Protein AF-A0AA42B1B3-F1 (afdb_monomer_lite)

Sequence (142 aa):
MQVSLTALVPRVVDAVGDRGIPVVAAGSMVDARGYVAALALGAQGINVGTRFVATHEAYANDYYKQQLLHYTEEQTDRTDLYGRYIWRGDVRCLNTPFHQQWKNAPDWVQNDDYQPIIGKSTFYTHVSCFYYCKNFNSLHRS

Organism: Papaver nudicaule (NCBI:txid74823)

Radius of gyration: 18.42 Å; chains: 1; bounding box: 38×34×57 Å

Structure (mmCIF, N/CA/C/O backbone):
data_AF-A0AA42B1B3-F1
#
_entry.id   AF-A0AA42B1B3-F1
#
loop_
_atom_site.group_PDB
_atom_site.id
_atom_site.type_symbol
_atom_site.label_atom_id
_atom_site.label_alt_id
_atom_site.label_comp_id
_atom_site.label_asym_id
_atom_site.label_entity_id
_atom_site.label_seq_id
_atom_site.pdbx_PDB_ins_code
_atom_site.Cartn_x
_atom_site.Cartn_y
_atom_site.Cartn_z
_atom_site.occupancy
_atom_site.B_iso_or_equiv
_atom_site.auth_seq_id
_atom_site.auth_comp_id
_atom_site.auth_asym_id
_atom_site.auth_atom_id
_atom_site.pdbx_PDB_model_num
ATOM 1 N N . MET A 1 1 ? -14.299 2.155 -9.306 1.00 42.62 1 MET A N 1
ATOM 2 C CA . MET A 1 1 ? -14.486 3.217 -8.291 1.00 42.62 1 MET A CA 1
ATOM 3 C C . MET A 1 1 ? -13.447 2.996 -7.203 1.00 42.62 1 MET A C 1
ATOM 5 O O . MET A 1 1 ? -13.470 1.941 -6.587 1.00 42.62 1 MET A O 1
ATOM 9 N N . GLN A 1 2 ? -12.490 3.909 -7.034 1.00 67.00 2 GLN A N 1
ATOM 10 C CA . GLN A 1 2 ? -11.449 3.792 -6.008 1.00 67.00 2 GLN A CA 1
ATOM 11 C C . GLN A 1 2 ? -11.862 4.630 -4.793 1.00 67.00 2 GLN A C 1
ATOM 13 O O . GLN A 1 2 ? -12.115 5.822 -4.932 1.00 67.00 2 GLN A O 1
ATOM 18 N N . VAL A 1 3 ? -11.961 4.004 -3.618 1.00 84.50 3 VAL A N 1
ATOM 19 C CA . VAL A 1 3 ? -12.252 4.695 -2.351 1.00 84.50 3 VAL A CA 1
ATOM 20 C C . VAL A 1 3 ? -10.924 5.064 -1.690 1.00 84.50 3 VAL A C 1
ATOM 22 O O . VAL A 1 3 ? -9.999 4.250 -1.669 1.00 84.50 3 VAL A O 1
ATOM 25 N N . SER A 1 4 ? -10.803 6.290 -1.181 1.00 88.69 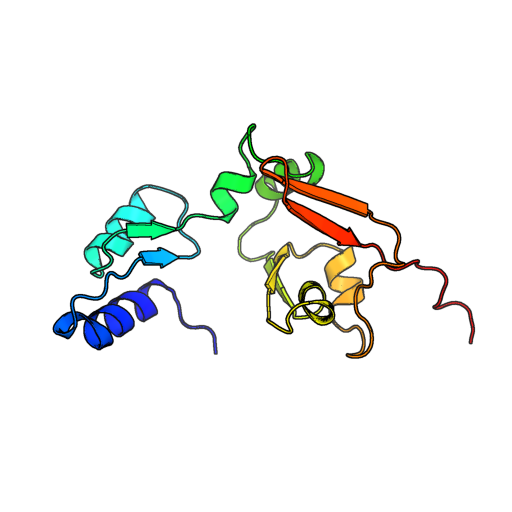4 SER A N 1
ATOM 26 C CA . SER A 1 4 ? -9.611 6.709 -0.439 1.00 88.69 4 SER A CA 1
ATOM 27 C C . SER A 1 4 ? -9.535 6.002 0.915 1.00 88.69 4 SER A C 1
ATOM 29 O O . SER A 1 4 ? -10.558 5.722 1.543 1.00 88.69 4 SER A O 1
ATOM 31 N N . LEU A 1 5 ? -8.317 5.761 1.411 1.00 89.50 5 LEU A N 1
ATOM 32 C CA . LEU A 1 5 ? -8.128 5.154 2.731 1.00 89.50 5 LEU A CA 1
ATOM 33 C C . LEU A 1 5 ? -8.772 6.001 3.838 1.00 89.50 5 LEU A C 1
ATOM 35 O O . LEU A 1 5 ? -9.422 5.459 4.724 1.00 89.50 5 LEU A O 1
ATOM 39 N N . THR A 1 6 ? -8.662 7.327 3.748 1.00 91.50 6 THR A N 1
ATOM 40 C CA . THR A 1 6 ? -9.237 8.259 4.730 1.00 91.50 6 THR A CA 1
ATOM 41 C C . THR A 1 6 ? -10.758 8.167 4.834 1.00 91.50 6 THR A C 1
ATOM 43 O O . THR A 1 6 ? -11.300 8.353 5.916 1.00 91.50 6 THR A O 1
ATOM 46 N N . ALA A 1 7 ? -11.451 7.841 3.738 1.00 93.38 7 ALA A N 1
ATOM 47 C CA . ALA A 1 7 ? -12.894 7.605 3.747 1.00 93.38 7 ALA A CA 1
ATOM 48 C C . ALA A 1 7 ? -13.256 6.160 4.132 1.00 93.38 7 ALA A C 1
ATOM 50 O O . ALA A 1 7 ? -14.344 5.912 4.649 1.00 93.38 7 ALA A O 1
ATOM 51 N N . LEU A 1 8 ? -12.367 5.203 3.853 1.00 94.38 8 LEU A N 1
ATOM 52 C CA . LEU A 1 8 ? -12.598 3.784 4.107 1.00 94.38 8 LEU A CA 1
ATOM 53 C C . LEU A 1 8 ? -12.435 3.420 5.586 1.00 94.38 8 LEU A C 1
ATOM 55 O O . LEU A 1 8 ? -13.275 2.701 6.117 1.00 94.38 8 LEU A O 1
ATOM 59 N N . VAL A 1 9 ? -11.381 3.913 6.241 1.00 95.38 9 VAL A N 1
ATOM 60 C CA . VAL A 1 9 ? -11.049 3.567 7.634 1.00 95.38 9 VAL A CA 1
ATOM 61 C C . VAL A 1 9 ? -12.227 3.768 8.594 1.00 95.38 9 VAL A C 1
ATOM 63 O O . VAL A 1 9 ? -12.616 2.774 9.205 1.00 95.38 9 VAL A O 1
ATOM 66 N N . PRO A 1 10 ? -12.856 4.957 8.702 1.00 95.56 10 PRO A N 1
ATOM 67 C CA . PRO A 1 10 ? -13.938 5.152 9.668 1.00 95.56 10 PRO A CA 1
ATOM 68 C C . PRO A 1 10 ? -15.135 4.236 9.383 1.00 95.56 10 PRO A C 1
ATOM 70 O O . PRO A 1 10 ? -15.694 3.656 10.301 1.00 95.56 10 PRO A O 1
ATOM 73 N N . ARG A 1 11 ? -15.462 3.987 8.106 1.00 95.81 11 ARG A N 1
ATOM 74 C CA . ARG A 1 11 ? -16.556 3.071 7.733 1.00 95.81 11 ARG A CA 1
ATOM 75 C C . ARG A 1 11 ? -16.300 1.634 8.170 1.00 95.81 11 ARG A C 1
ATOM 77 O O . ARG A 1 11 ? -17.235 0.933 8.539 1.00 95.81 11 ARG A O 1
ATOM 84 N N . VAL A 1 12 ? -15.051 1.181 8.074 1.00 95.62 12 VAL A N 1
ATOM 85 C CA . VAL A 1 12 ? -14.670 -0.161 8.526 1.00 95.62 12 VAL A CA 1
ATOM 86 C C . VAL A 1 12 ? -14.708 -0.226 10.047 1.00 95.62 12 VAL A C 1
ATOM 88 O O . VAL A 1 12 ? -15.254 -1.186 10.577 1.00 95.62 12 VAL A O 1
ATOM 91 N N . VAL A 1 13 ? -14.185 0.794 10.734 1.00 96.50 13 VAL A N 1
ATOM 92 C CA . VAL A 1 13 ? -14.219 0.897 12.201 1.00 96.50 13 VAL A CA 1
ATOM 93 C C . VAL A 1 13 ? -15.659 0.858 12.713 1.00 96.50 13 VAL A C 1
ATOM 95 O O . VAL A 1 13 ? -15.969 0.028 13.562 1.00 96.50 13 VAL A O 1
ATOM 98 N N . ASP A 1 14 ? -16.557 1.662 12.143 1.00 95.62 14 ASP A N 1
ATOM 99 C CA . ASP A 1 14 ? -17.974 1.694 12.527 1.00 95.62 14 ASP A CA 1
ATOM 100 C C . ASP A 1 14 ? -18.663 0.336 12.315 1.00 95.62 14 ASP A C 1
ATOM 102 O O . ASP A 1 14 ? -19.501 -0.075 13.113 1.00 95.62 14 ASP A O 1
ATOM 106 N N . ALA A 1 15 ? -18.294 -0.389 11.254 1.00 95.62 15 ALA A N 1
ATOM 107 C CA . ALA A 1 15 ? -18.893 -1.678 10.915 1.00 95.62 15 ALA A CA 1
ATOM 108 C C . ALA A 1 15 ? -18.449 -2.843 11.818 1.00 95.62 15 ALA A C 1
ATOM 110 O O . ALA A 1 15 ? -19.110 -3.883 11.823 1.00 95.62 15 ALA A O 1
ATOM 111 N N . VAL A 1 16 ? -17.318 -2.714 12.521 1.00 95.88 16 VAL A N 1
ATOM 112 C CA . VAL A 1 16 ? -16.731 -3.805 13.327 1.00 95.88 16 VAL A CA 1
ATOM 113 C C . VAL A 1 16 ? -16.481 -3.431 14.789 1.00 95.88 16 VAL A C 1
ATOM 115 O O . VAL A 1 16 ? -16.062 -4.286 15.574 1.00 95.88 16 VAL A O 1
ATOM 118 N N . GLY A 1 17 ? -16.712 -2.170 15.160 1.00 87.75 17 GLY A N 1
ATOM 119 C CA . GLY A 1 17 ? -16.377 -1.620 16.473 1.00 87.75 17 GLY A CA 1
ATOM 120 C C . GLY A 1 17 ? -17.137 -2.277 17.626 1.00 87.75 17 GLY A C 1
ATOM 121 O O . GLY A 1 17 ? -16.575 -2.463 18.703 1.00 87.75 17 GLY A O 1
ATOM 122 N N . ASP A 1 18 ? -18.370 -2.725 17.386 1.00 91.25 18 ASP A N 1
ATOM 123 C CA . ASP A 1 18 ? -19.192 -3.477 18.343 1.00 91.25 18 ASP A CA 1
ATOM 124 C C . ASP A 1 18 ? -18.638 -4.880 18.653 1.00 91.25 18 ASP A C 1
ATOM 126 O O . ASP A 1 18 ? -18.982 -5.481 19.670 1.00 91.25 18 ASP A O 1
ATOM 130 N N . ARG A 1 19 ? -17.751 -5.401 17.798 1.00 93.19 19 ARG A N 1
ATOM 131 C CA . ARG A 1 19 ? -17.172 -6.751 17.902 1.00 93.19 19 ARG A CA 1
ATOM 132 C C . ARG A 1 19 ? -15.768 -6.769 18.497 1.00 93.19 19 ARG A C 1
ATOM 134 O O . ARG A 1 19 ? -15.186 -7.843 18.622 1.00 93.19 19 ARG A O 1
ATOM 141 N N . GLY A 1 20 ? -15.197 -5.606 18.819 1.00 89.19 20 GLY A N 1
ATOM 142 C CA . GLY A 1 20 ? -13.832 -5.500 19.346 1.00 89.19 20 GLY A CA 1
ATOM 143 C C . GLY A 1 20 ? -12.745 -5.984 18.376 1.00 89.19 20 GLY A C 1
ATOM 144 O O . GLY A 1 20 ? -11.645 -6.325 18.811 1.00 89.19 20 GLY A O 1
ATOM 145 N N . ILE A 1 21 ? -13.037 -6.046 17.071 1.00 95.62 21 ILE A N 1
ATOM 146 C CA . ILE A 1 21 ? -12.075 -6.482 16.052 1.00 95.62 21 ILE A CA 1
ATOM 147 C C . ILE A 1 21 ? -11.089 -5.342 15.790 1.00 95.62 21 ILE A C 1
ATOM 149 O O . ILE A 1 21 ? -11.529 -4.244 15.440 1.00 95.62 21 ILE A O 1
ATOM 153 N N . PRO A 1 22 ? -9.768 -5.570 15.914 1.00 94.19 22 PRO A N 1
ATOM 154 C CA . PRO A 1 22 ? -8.816 -4.504 15.704 1.00 94.19 22 PRO A CA 1
ATOM 155 C C . PRO A 1 22 ? -8.681 -4.125 14.225 1.00 94.19 22 PRO A C 1
ATOM 157 O O . PRO A 1 22 ? -8.517 -4.993 13.365 1.00 94.19 22 PRO A O 1
ATOM 160 N N . VAL A 1 23 ? -8.692 -2.825 13.927 1.00 95.81 23 VAL A N 1
ATOM 161 C CA . VAL A 1 23 ? -8.532 -2.289 12.569 1.00 95.81 23 VAL A CA 1
ATOM 162 C C . VAL A 1 23 ? -7.131 -1.714 12.394 1.00 95.81 23 VAL A C 1
ATOM 164 O O . VAL A 1 23 ? -6.724 -0.787 13.094 1.00 95.81 23 VAL A O 1
ATOM 167 N N . VAL A 1 24 ? -6.400 -2.242 11.411 1.00 95.06 24 VAL A N 1
ATOM 168 C CA . VAL A 1 24 ? -5.088 -1.736 10.991 1.00 95.06 24 VAL A CA 1
ATOM 169 C C . VAL A 1 24 ? -5.233 -1.087 9.620 1.00 95.06 24 VAL A C 1
ATOM 171 O O . VAL A 1 24 ? -5.578 -1.752 8.644 1.00 95.06 24 VAL A O 1
ATOM 174 N N . ALA A 1 25 ? -4.971 0.216 9.532 1.00 94.81 25 ALA A N 1
ATOM 175 C CA . ALA A 1 25 ? -5.037 0.938 8.266 1.00 94.81 25 ALA A CA 1
ATOM 176 C C . ALA A 1 25 ? -3.830 0.581 7.384 1.00 94.81 25 ALA A C 1
ATOM 178 O O . ALA A 1 25 ? -2.706 0.490 7.870 1.00 94.81 25 ALA A O 1
ATOM 179 N N . ALA A 1 26 ? -4.029 0.408 6.078 1.00 92.56 26 ALA A N 1
ATOM 180 C CA . ALA A 1 26 ? -2.952 0.071 5.150 1.00 92.56 26 ALA A CA 1
ATOM 181 C C . ALA A 1 26 ? -3.086 0.853 3.841 1.00 92.56 26 ALA A C 1
ATOM 183 O O . ALA A 1 26 ? -4.170 0.934 3.264 1.00 92.56 26 ALA A O 1
ATOM 184 N N . GLY A 1 27 ? -1.965 1.387 3.355 1.00 86.75 27 GLY A N 1
ATOM 185 C CA . GLY A 1 27 ? -1.886 2.091 2.072 1.00 86.75 27 GLY A CA 1
ATOM 186 C C . GLY A 1 27 ? -1.559 3.579 2.200 1.00 86.75 27 GLY A C 1
ATOM 187 O O . GLY A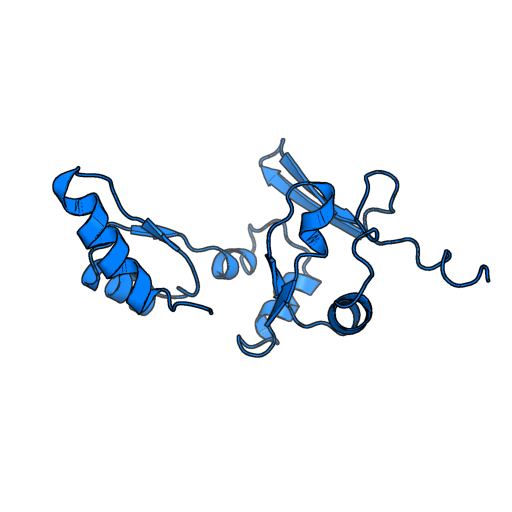 1 27 ? -2.052 4.272 3.082 1.00 86.75 27 GLY A O 1
ATOM 188 N N . SER A 1 28 ? -0.694 4.064 1.306 1.00 81.69 28 SER A N 1
ATOM 189 C CA . SER A 1 28 ? -0.321 5.482 1.128 1.00 81.69 28 SER A CA 1
ATOM 190 C C . SER A 1 28 ? 0.184 6.249 2.364 1.00 81.69 28 SER A C 1
ATOM 192 O O . SER A 1 28 ? 0.376 7.459 2.289 1.00 81.69 28 SER A O 1
ATOM 194 N N . MET A 1 29 ? 0.451 5.582 3.489 1.00 89.56 29 MET A N 1
ATOM 195 C CA . MET A 1 29 ? 1.063 6.199 4.665 1.00 89.56 29 MET A CA 1
ATOM 196 C C . MET A 1 29 ? 2.581 6.119 4.571 1.00 89.56 29 MET A C 1
ATOM 198 O O . MET A 1 29 ? 3.150 5.042 4.398 1.00 89.56 29 MET A O 1
ATOM 202 N N . VAL A 1 30 ? 3.225 7.278 4.677 1.00 87.38 30 VAL A N 1
ATOM 203 C CA . VAL A 1 30 ? 4.669 7.423 4.458 1.00 87.38 30 VAL A CA 1
ATOM 204 C C . VAL A 1 30 ? 5.381 7.931 5.709 1.00 87.38 30 VAL A C 1
ATOM 206 O O . VAL A 1 30 ? 6.547 7.600 5.908 1.00 87.38 30 VAL A O 1
ATOM 209 N N . ASP A 1 31 ? 4.707 8.709 6.555 1.00 90.06 31 ASP A N 1
ATOM 210 C CA . ASP A 1 31 ? 5.289 9.365 7.726 1.00 90.06 31 ASP A CA 1
ATOM 211 C C . ASP A 1 31 ? 4.312 9.433 8.918 1.00 90.06 31 ASP A C 1
ATOM 213 O O . ASP A 1 31 ? 3.199 8.896 8.883 1.00 90.06 31 ASP A O 1
ATOM 217 N N . ALA A 1 32 ? 4.737 10.121 9.982 1.00 93.38 32 ALA A N 1
ATOM 218 C CA . ALA A 1 32 ? 3.973 10.277 11.215 1.00 93.38 32 ALA A CA 1
ATOM 219 C C . ALA A 1 32 ? 2.615 10.977 11.025 1.00 93.38 32 ALA A C 1
ATOM 221 O O . ALA A 1 32 ? 1.699 10.726 11.802 1.00 93.38 32 ALA A O 1
ATOM 222 N N . ARG A 1 33 ? 2.441 11.819 9.996 1.00 94.50 33 ARG A N 1
ATOM 223 C CA . ARG A 1 33 ? 1.155 12.489 9.738 1.00 94.50 33 ARG A CA 1
ATOM 224 C C . ARG A 1 33 ? 0.109 11.474 9.302 1.00 94.50 33 ARG A C 1
ATOM 226 O O . ARG A 1 33 ? -1.007 11.495 9.809 1.00 94.50 33 ARG A O 1
ATOM 233 N N . GLY A 1 34 ? 0.495 10.552 8.417 1.00 92.31 34 GLY A N 1
ATOM 234 C CA . GLY A 1 34 ? -0.359 9.436 8.007 1.00 92.31 34 GLY A CA 1
ATOM 235 C C . GLY A 1 34 ? -0.720 8.524 9.181 1.00 92.31 34 GLY A C 1
ATOM 236 O O . GLY A 1 34 ? -1.880 8.153 9.332 1.00 92.31 34 GLY A O 1
ATOM 237 N N . TYR A 1 35 ? 0.252 8.238 10.052 1.00 93.75 35 TYR A N 1
ATOM 238 C CA . TYR A 1 35 ? 0.024 7.477 11.282 1.00 93.75 35 TYR A CA 1
ATOM 239 C C . TYR A 1 35 ? -1.004 8.144 12.203 1.00 93.75 35 TYR A C 1
ATOM 241 O O . TYR A 1 35 ? -2.004 7.526 12.561 1.00 93.75 35 TYR A O 1
ATOM 249 N N . VAL A 1 36 ? -0.793 9.419 12.544 1.00 96.19 36 VAL A N 1
ATOM 250 C CA . VAL A 1 36 ? -1.704 10.172 13.418 1.00 96.19 36 VAL A CA 1
ATOM 251 C C . VAL A 1 36 ? -3.095 10.276 12.796 1.00 96.19 36 VAL A C 1
ATOM 253 O O . VAL A 1 36 ? -4.084 10.090 13.499 1.00 96.19 36 VAL A O 1
ATOM 256 N N . ALA A 1 37 ? -3.190 10.509 11.485 1.00 95.06 37 ALA A N 1
ATOM 257 C CA . ALA A 1 37 ? -4.469 10.553 10.784 1.00 95.06 37 ALA A CA 1
ATOM 258 C C . ALA A 1 37 ? -5.216 9.210 10.852 1.00 95.06 37 ALA A C 1
ATOM 260 O O . ALA A 1 37 ? -6.410 9.198 11.127 1.00 95.06 37 ALA A O 1
ATOM 261 N N . ALA A 1 38 ? -4.531 8.080 10.653 1.00 95.19 38 ALA A N 1
ATOM 262 C CA . ALA A 1 38 ? -5.146 6.758 10.776 1.00 95.19 38 ALA A CA 1
ATOM 263 C C . ALA A 1 38 ? -5.681 6.492 12.191 1.00 95.19 38 ALA A C 1
ATOM 265 O O . ALA A 1 38 ? -6.808 6.018 12.330 1.00 95.19 38 ALA A O 1
ATOM 266 N N . LEU A 1 39 ? -4.913 6.844 13.228 1.00 95.62 39 LEU A N 1
ATOM 267 C CA . LEU A 1 39 ? -5.370 6.718 14.614 1.00 95.62 39 LEU A CA 1
ATOM 268 C C . LEU A 1 39 ? -6.568 7.627 14.910 1.00 95.62 39 LEU A C 1
ATOM 270 O O . LEU A 1 39 ? -7.535 7.192 15.528 1.00 95.62 39 LEU A O 1
ATOM 274 N N . ALA A 1 40 ? -6.536 8.872 14.430 1.00 96.56 40 ALA A N 1
ATOM 275 C CA . ALA A 1 40 ? -7.643 9.814 14.582 1.00 96.56 40 ALA A CA 1
ATOM 276 C C . ALA A 1 40 ? -8.933 9.328 13.895 1.00 96.56 40 ALA A C 1
ATOM 278 O O . ALA A 1 40 ? -10.026 9.674 14.332 1.00 96.56 40 ALA A O 1
ATOM 279 N N . LEU A 1 41 ? -8.812 8.506 12.848 1.00 95.81 41 LEU A N 1
ATOM 280 C CA . LEU A 1 41 ? -9.932 7.865 12.152 1.00 95.81 41 LEU A CA 1
ATOM 281 C C . LEU A 1 41 ? -10.408 6.558 12.817 1.00 95.81 41 LEU A C 1
ATOM 283 O O . LEU A 1 41 ? -11.297 5.902 12.280 1.00 95.81 41 LEU A O 1
ATOM 287 N N . GLY A 1 42 ? -9.832 6.171 13.959 1.00 94.88 42 GLY A N 1
ATOM 288 C CA . GLY A 1 42 ? -10.252 5.010 14.749 1.00 94.88 42 GLY A CA 1
ATOM 289 C C . GLY A 1 42 ? -9.476 3.717 14.482 1.00 94.88 42 GLY A C 1
ATOM 290 O O . GLY A 1 42 ? -9.811 2.685 15.059 1.00 94.88 42 GLY A O 1
ATOM 291 N N . ALA A 1 43 ? -8.434 3.738 13.644 1.00 96.06 43 ALA A N 1
ATOM 292 C CA . ALA A 1 43 ? -7.546 2.584 13.514 1.00 96.06 43 ALA A CA 1
ATOM 293 C C . ALA A 1 43 ? -6.692 2.405 14.784 1.00 96.06 43 ALA A C 1
ATOM 295 O O . ALA A 1 43 ? -6.303 3.377 15.427 1.00 96.06 43 ALA A O 1
ATOM 296 N N . GLN A 1 44 ? -6.329 1.166 15.116 1.00 95.38 44 GLN A N 1
ATOM 297 C CA . GLN A 1 44 ? -5.418 0.847 16.230 1.00 95.38 44 GLN A CA 1
ATOM 298 C C . GLN A 1 44 ? -3.954 0.743 15.800 1.00 95.38 44 GLN A C 1
ATOM 300 O O . GLN A 1 44 ? -3.062 0.581 16.630 1.00 95.38 44 GLN A O 1
ATOM 305 N N . GLY A 1 45 ? -3.691 0.818 14.500 1.00 93.31 45 GLY A N 1
ATOM 306 C CA . GLY A 1 45 ? -2.345 0.756 13.965 1.00 93.31 45 GLY A CA 1
ATOM 307 C C . GLY A 1 45 ? -2.319 0.956 12.463 1.00 93.31 45 GLY A C 1
ATOM 308 O O . GLY A 1 45 ? -3.354 1.141 11.814 1.00 93.31 45 GLY A O 1
ATOM 309 N N . ILE A 1 46 ? -1.109 0.894 11.915 1.00 94.44 46 ILE A N 1
ATOM 310 C CA . ILE A 1 46 ? -0.869 1.049 10.485 1.00 94.44 46 ILE A CA 1
ATOM 311 C C . ILE A 1 46 ? 0.010 -0.075 9.945 1.00 94.44 46 ILE A C 1
ATOM 313 O O . ILE A 1 46 ? 0.903 -0.568 10.630 1.00 94.44 46 ILE A O 1
ATOM 317 N N . ASN A 1 47 ? -0.214 -0.440 8.689 1.00 92.44 47 ASN A N 1
ATOM 318 C CA . ASN A 1 47 ? 0.679 -1.266 7.895 1.00 92.44 47 ASN A CA 1
ATOM 319 C C . ASN A 1 47 ? 1.284 -0.408 6.779 1.00 92.44 47 ASN A C 1
ATOM 321 O O . ASN A 1 47 ? 0.571 0.242 6.006 1.00 92.44 47 ASN A O 1
ATOM 325 N N . VAL A 1 48 ? 2.613 -0.400 6.711 1.00 91.00 48 VAL A N 1
ATOM 326 C CA . VAL A 1 48 ? 3.374 0.403 5.757 1.00 91.00 48 VAL A CA 1
ATOM 327 C C . VAL A 1 48 ? 4.177 -0.537 4.866 1.00 91.00 48 VAL A C 1
ATOM 329 O O . VAL A 1 48 ? 4.945 -1.353 5.362 1.00 91.00 48 VAL A O 1
ATOM 332 N N . GLY A 1 49 ? 3.990 -0.415 3.551 1.00 88.06 49 GLY A N 1
ATOM 333 C CA . GLY A 1 49 ? 4.662 -1.243 2.546 1.00 88.06 49 GLY A CA 1
ATOM 334 C C . GLY A 1 49 ? 5.735 -0.470 1.784 1.00 88.06 49 GLY A C 1
ATOM 335 O O . GLY A 1 49 ? 6.912 -0.533 2.123 1.00 88.06 49 GLY A O 1
ATOM 336 N N . THR A 1 50 ? 5.327 0.296 0.766 1.00 88.56 50 THR A N 1
ATOM 337 C CA . THR A 1 50 ? 6.218 0.952 -0.212 1.00 88.56 50 THR A CA 1
ATOM 338 C C . THR A 1 50 ? 7.377 1.732 0.413 1.00 88.56 50 THR A C 1
ATOM 340 O O . THR A 1 50 ? 8.490 1.677 -0.101 1.00 88.56 50 THR A O 1
ATOM 343 N N . ARG A 1 51 ? 7.165 2.399 1.556 1.00 87.94 51 ARG A N 1
ATOM 344 C CA . ARG A 1 51 ? 8.227 3.134 2.264 1.00 87.94 51 ARG A CA 1
ATOM 345 C C . ARG A 1 51 ? 9.386 2.232 2.704 1.00 87.94 51 ARG A C 1
ATOM 347 O O . ARG A 1 51 ? 10.530 2.670 2.650 1.00 87.94 51 ARG A O 1
ATOM 354 N N . PHE A 1 52 ? 9.105 0.994 3.112 1.00 89.62 52 PHE A N 1
ATOM 355 C CA . PHE A 1 52 ? 10.131 0.049 3.553 1.00 89.62 52 PHE A CA 1
ATOM 356 C C . PHE A 1 52 ? 10.898 -0.592 2.395 1.00 89.62 52 PHE A C 1
ATOM 358 O O . PHE A 1 52 ? 11.995 -1.087 2.606 1.00 89.62 52 PHE A O 1
ATOM 365 N N . VAL A 1 53 ? 10.390 -0.536 1.160 1.00 88.62 53 VAL A N 1
ATOM 366 C CA . VAL A 1 53 ? 11.118 -1.052 -0.014 1.00 88.62 53 VAL A CA 1
ATOM 367 C C . VAL A 1 53 ? 12.413 -0.270 -0.261 1.00 88.62 53 VAL A C 1
ATOM 369 O O . VAL A 1 53 ? 13.399 -0.836 -0.726 1.00 88.62 53 VAL A O 1
ATOM 372 N N . ALA A 1 54 ? 12.425 1.020 0.080 1.00 87.62 54 ALA A N 1
ATOM 373 C CA . ALA A 1 54 ? 13.568 1.903 -0.122 1.00 87.62 54 ALA A CA 1
ATOM 374 C C . ALA A 1 54 ? 14.677 1.759 0.943 1.00 87.62 54 ALA A C 1
ATOM 376 O O . ALA A 1 54 ? 15.679 2.465 0.853 1.00 87.62 54 ALA A O 1
ATOM 377 N N . THR A 1 55 ? 14.532 0.892 1.954 1.00 89.38 55 THR A N 1
ATOM 378 C CA . THR A 1 55 ? 15.567 0.739 2.991 1.00 89.38 55 THR A CA 1
ATOM 379 C C . THR A 1 55 ? 16.734 -0.133 2.524 1.00 89.38 55 THR A C 1
ATOM 381 O O . THR A 1 55 ? 16.659 -0.840 1.512 1.00 89.38 55 THR A O 1
ATOM 384 N N . HIS A 1 56 ? 17.843 -0.096 3.265 1.00 88.31 56 HIS A N 1
ATOM 385 C CA . HIS A 1 56 ? 19.019 -0.914 2.966 1.00 88.31 56 HIS A CA 1
ATOM 386 C C . HIS A 1 56 ? 18.742 -2.412 3.162 1.00 88.31 56 HIS A C 1
ATOM 388 O O . HIS A 1 56 ? 19.191 -3.226 2.362 1.00 88.31 56 HIS A O 1
ATOM 394 N N . GLU A 1 57 ? 17.938 -2.763 4.164 1.00 89.81 57 GLU A N 1
ATOM 395 C CA . GLU A 1 57 ? 17.592 -4.134 4.553 1.00 89.81 57 GLU A CA 1
ATOM 396 C C . GLU A 1 57 ? 16.604 -4.799 3.589 1.00 89.81 57 GLU A C 1
ATOM 398 O O . GLU A 1 57 ? 16.533 -6.026 3.519 1.00 89.81 57 GLU A O 1
ATOM 403 N N . ALA A 1 58 ? 15.829 -4.009 2.840 1.00 86.81 58 ALA A N 1
ATOM 404 C CA . ALA A 1 58 ? 14.884 -4.547 1.877 1.00 86.81 58 ALA A CA 1
ATOM 405 C C . ALA A 1 58 ? 15.619 -5.299 0.763 1.00 86.81 58 ALA A C 1
ATOM 407 O O . ALA A 1 58 ? 16.457 -4.737 0.056 1.00 86.81 58 ALA A O 1
ATOM 408 N N . TYR A 1 59 ? 15.263 -6.562 0.544 1.00 86.12 59 TYR A N 1
ATOM 409 C CA . TYR A 1 59 ? 15.817 -7.369 -0.541 1.00 86.12 59 TYR A CA 1
ATOM 410 C C . TYR A 1 59 ? 15.078 -7.076 -1.863 1.00 86.12 59 TYR A C 1
ATOM 412 O O . TYR A 1 59 ? 14.332 -7.888 -2.422 1.00 86.12 59 TYR A O 1
ATOM 420 N N . ALA A 1 60 ? 15.245 -5.841 -2.325 1.00 84.69 60 ALA A N 1
ATOM 421 C CA . ALA A 1 60 ? 14.737 -5.319 -3.583 1.00 84.69 60 ALA A CA 1
ATOM 422 C C . ALA A 1 60 ? 15.914 -4.929 -4.481 1.00 84.69 60 ALA A C 1
ATOM 424 O O . ALA A 1 60 ? 16.968 -4.538 -3.985 1.00 84.69 60 ALA A O 1
ATOM 425 N N . ASN A 1 61 ? 15.729 -5.031 -5.796 1.00 85.94 61 ASN A N 1
ATOM 426 C CA . ASN A 1 61 ? 16.756 -4.648 -6.758 1.00 85.94 61 ASN A CA 1
ATOM 427 C C . ASN A 1 61 ? 17.134 -3.161 -6.589 1.00 85.94 61 ASN A C 1
ATOM 429 O O . ASN A 1 61 ? 16.245 -2.313 -6.485 1.00 85.94 61 ASN A O 1
ATOM 433 N N . ASP A 1 62 ? 18.430 -2.842 -6.596 1.00 87.12 62 ASP A N 1
ATOM 434 C CA . ASP A 1 62 ? 18.914 -1.472 -6.379 1.00 87.12 62 ASP A CA 1
ATOM 435 C C . ASP A 1 62 ? 18.383 -0.484 -7.420 1.00 87.12 62 ASP A C 1
ATOM 437 O O . ASP A 1 62 ? 18.035 0.644 -7.071 1.00 87.12 62 ASP A O 1
ATOM 441 N N . TYR A 1 63 ? 18.222 -0.918 -8.674 1.00 87.31 63 TYR A N 1
ATOM 442 C CA . TYR A 1 63 ? 17.576 -0.112 -9.706 1.00 87.31 63 TYR A CA 1
ATOM 443 C C . TYR A 1 63 ? 16.146 0.248 -9.295 1.00 87.31 63 TYR A C 1
ATOM 445 O O . TYR A 1 63 ? 15.766 1.413 -9.361 1.00 87.31 63 TYR A O 1
ATOM 453 N N . TYR A 1 64 ? 15.366 -0.717 -8.794 1.00 87.94 64 TYR A N 1
ATOM 454 C CA . TYR A 1 64 ? 14.004 -0.457 -8.323 1.00 87.94 64 TYR A CA 1
ATOM 455 C C . TYR A 1 64 ? 13.991 0.515 -7.137 1.00 87.94 64 TYR A C 1
ATOM 457 O O . TYR A 1 64 ? 13.215 1.469 -7.151 1.00 87.94 64 TYR A O 1
ATOM 465 N N . LYS A 1 65 ? 14.890 0.344 -6.158 1.00 89.62 65 LYS A N 1
ATOM 466 C CA . LYS A 1 65 ? 15.015 1.280 -5.028 1.00 89.62 65 LYS A CA 1
ATOM 467 C C . LYS A 1 65 ? 15.325 2.706 -5.489 1.00 89.62 65 LYS A C 1
ATOM 469 O O . LYS A 1 65 ? 14.712 3.643 -4.992 1.00 89.62 65 LYS A O 1
ATOM 474 N N . GLN A 1 66 ? 16.225 2.871 -6.459 1.00 90.19 66 GLN A N 1
ATOM 475 C CA . GLN A 1 66 ? 16.538 4.177 -7.048 1.00 90.19 66 GLN A CA 1
ATOM 476 C C . GLN A 1 66 ? 15.338 4.765 -7.797 1.00 90.19 66 GLN A C 1
ATOM 478 O O . GLN A 1 66 ? 15.045 5.947 -7.647 1.00 90.19 66 GLN A O 1
ATOM 483 N N . GLN A 1 67 ? 14.594 3.947 -8.551 1.00 89.62 67 GLN A N 1
ATOM 484 C CA . GLN A 1 67 ? 13.395 4.419 -9.248 1.00 89.62 67 GLN A CA 1
ATOM 485 C C . GLN A 1 67 ? 12.321 4.939 -8.282 1.00 89.62 67 GLN A C 1
ATOM 487 O O . GLN A 1 67 ? 11.636 5.899 -8.620 1.00 89.62 67 GLN A O 1
ATOM 492 N N . LEU A 1 68 ? 12.203 4.397 -7.062 1.00 88.75 68 LEU A N 1
ATOM 493 C CA . LEU A 1 68 ? 11.267 4.930 -6.057 1.00 88.75 68 LEU A CA 1
ATOM 494 C C . LEU A 1 68 ? 11.538 6.396 -5.680 1.00 88.75 68 LEU A C 1
ATOM 496 O O . LEU A 1 68 ? 10.632 7.060 -5.188 1.00 88.75 68 LEU A O 1
ATOM 500 N N . LEU A 1 69 ? 12.753 6.907 -5.910 1.00 88.94 69 LEU A N 1
ATOM 501 C CA . LEU A 1 69 ? 13.102 8.313 -5.682 1.00 88.94 69 LEU A CA 1
ATOM 502 C C . LEU A 1 69 ? 12.720 9.225 -6.857 1.00 88.94 69 LEU A C 1
ATOM 504 O O . LEU A 1 69 ? 12.684 10.442 -6.697 1.00 88.94 69 LEU A O 1
ATOM 508 N N . HIS A 1 70 ? 12.469 8.653 -8.036 1.00 89.88 70 HIS A N 1
ATOM 509 C CA . HIS A 1 70 ? 12.204 9.392 -9.273 1.00 89.88 70 HIS A CA 1
ATOM 510 C C . HIS A 1 70 ? 10.728 9.403 -9.674 1.00 89.88 70 HIS A C 1
ATOM 512 O O . HIS A 1 70 ? 10.322 10.266 -10.448 1.00 89.88 70 HIS A O 1
ATOM 518 N N . TYR A 1 71 ? 9.941 8.451 -9.174 1.00 89.12 71 TYR A N 1
ATOM 519 C CA . TYR A 1 71 ? 8.523 8.327 -9.490 1.00 89.12 71 TYR A CA 1
ATOM 520 C C . TYR A 1 71 ? 7.653 9.025 -8.444 1.00 89.12 71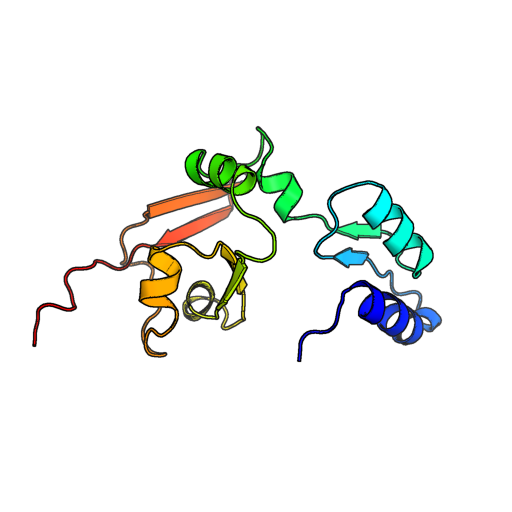 TYR A C 1
ATOM 522 O O . TYR A 1 71 ? 7.889 8.901 -7.242 1.00 89.12 71 TYR A O 1
ATOM 530 N N . THR A 1 72 ? 6.600 9.696 -8.907 1.00 88.50 72 THR A N 1
ATOM 531 C CA . THR A 1 72 ? 5.519 10.215 -8.058 1.00 88.50 72 THR A CA 1
ATOM 532 C C . THR A 1 72 ? 4.338 9.244 -8.003 1.00 88.50 72 THR A C 1
ATOM 534 O O . THR A 1 72 ? 4.253 8.267 -8.753 1.00 88.50 72 THR A O 1
ATOM 537 N N . GLU A 1 73 ? 3.388 9.505 -7.111 1.00 83.12 73 GLU A N 1
ATOM 538 C CA . GLU A 1 73 ? 2.152 8.737 -6.966 1.00 83.12 73 GLU A CA 1
ATOM 539 C C . GLU A 1 73 ? 1.297 8.711 -8.242 1.00 83.12 73 GLU A C 1
ATOM 541 O O . GLU A 1 73 ? 0.644 7.699 -8.520 1.00 83.12 73 GLU A O 1
ATOM 546 N N . GLU A 1 74 ? 1.345 9.785 -9.038 1.00 87.88 74 GLU A N 1
ATOM 547 C CA . GLU A 1 74 ? 0.647 9.906 -10.325 1.00 87.88 74 GLU A CA 1
ATOM 548 C C . GLU A 1 74 ? 1.227 8.962 -11.385 1.00 87.88 74 GLU A C 1
ATOM 550 O O . GLU A 1 74 ? 0.546 8.571 -12.330 1.00 87.88 74 GLU A O 1
ATOM 555 N N . GLN A 1 75 ? 2.477 8.535 -11.205 1.00 91.31 75 GLN A N 1
ATOM 556 C CA . GLN A 1 75 ? 3.176 7.617 -12.097 1.00 91.31 75 GLN A CA 1
ATOM 557 C C . GLN A 1 75 ? 3.049 6.166 -11.619 1.00 91.31 75 GLN A C 1
ATOM 559 O O . GLN A 1 75 ? 3.957 5.351 -11.798 1.00 91.31 75 GLN A O 1
ATOM 564 N N . THR A 1 76 ? 1.910 5.823 -11.017 1.00 92.12 76 THR A N 1
ATOM 565 C CA . THR A 1 76 ? 1.545 4.447 -10.675 1.00 92.12 76 THR A CA 1
ATOM 566 C C . THR A 1 76 ? 0.282 4.036 -11.412 1.00 92.12 76 THR A C 1
ATOM 568 O O . THR A 1 76 ? -0.638 4.833 -11.569 1.00 92.12 76 THR A O 1
ATOM 571 N N . ASP A 1 77 ? 0.221 2.780 -11.838 1.00 92.88 77 ASP A N 1
ATOM 572 C CA . ASP A 1 77 ? -0.935 2.233 -12.552 1.00 92.88 77 ASP A CA 1
ATOM 573 C C . ASP A 1 77 ? -1.435 0.957 -11.861 1.00 92.88 77 ASP A C 1
ATOM 575 O O . ASP A 1 77 ? -0.717 0.341 -11.060 1.00 92.88 77 ASP A O 1
ATOM 579 N N . ARG A 1 78 ? -2.691 0.588 -12.120 1.00 90.38 78 ARG A N 1
ATOM 580 C CA . ARG A 1 78 ? -3.289 -0.665 -11.653 1.00 90.38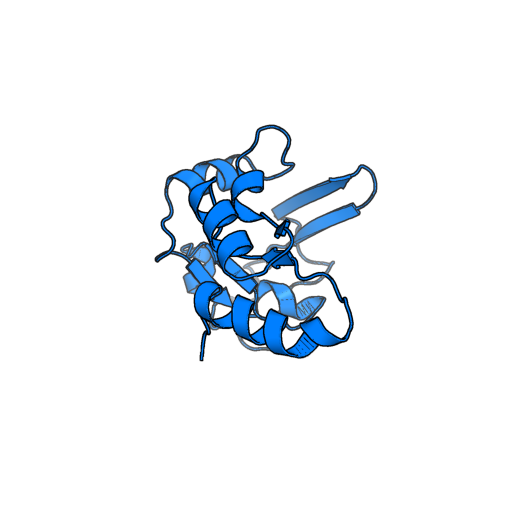 78 ARG A CA 1
ATOM 581 C C . ARG A 1 78 ? -3.368 -1.652 -12.801 1.00 90.38 78 ARG A C 1
ATOM 583 O O . ARG A 1 78 ? -3.819 -1.320 -13.890 1.00 90.38 78 ARG A O 1
ATOM 590 N N . THR A 1 79 ? -2.971 -2.885 -12.535 1.00 89.38 79 THR A N 1
ATOM 591 C CA . THR A 1 79 ? -3.009 -3.946 -13.534 1.00 89.38 79 THR A CA 1
ATOM 592 C C . THR A 1 79 ? -3.162 -5.302 -12.870 1.00 89.38 79 THR A C 1
ATOM 594 O O . THR A 1 79 ? -2.653 -5.528 -11.774 1.00 89.38 79 THR A O 1
ATOM 597 N N . ASP A 1 80 ? -3.837 -6.220 -13.544 1.00 88.00 80 ASP A N 1
ATOM 598 C CA . ASP A 1 80 ? -3.904 -7.625 -13.159 1.00 88.00 80 ASP A CA 1
ATOM 599 C C . ASP A 1 80 ? -2.719 -8.432 -13.724 1.00 88.00 80 ASP A C 1
ATOM 601 O O . ASP A 1 80 ? -2.454 -9.537 -13.251 1.00 88.00 80 ASP A O 1
ATOM 605 N N . LEU A 1 81 ? -1.976 -7.872 -14.693 1.00 86.31 81 LEU A N 1
ATOM 606 C CA . LEU A 1 81 ? -0.938 -8.539 -15.490 1.00 86.31 81 LEU A CA 1
ATOM 607 C C . LEU A 1 81 ? 0.037 -9.364 -14.644 1.00 86.31 81 LEU A C 1
ATOM 609 O O . LEU A 1 81 ? 0.340 -10.509 -14.976 1.00 86.31 81 LEU A O 1
ATOM 613 N N . TYR A 1 82 ? 0.512 -8.794 -13.537 1.00 83.88 82 TYR A N 1
ATOM 614 C CA . TYR A 1 82 ? 1.508 -9.433 -12.676 1.00 83.88 82 TYR A CA 1
ATOM 615 C C . TYR A 1 82 ? 0.909 -10.442 -11.683 1.00 83.88 82 TYR A C 1
ATOM 617 O O . TYR A 1 82 ? 1.651 -11.239 -11.115 1.00 83.88 82 TYR A O 1
ATOM 625 N N . GLY A 1 83 ? -0.412 -10.427 -11.477 1.00 80.19 83 GLY A N 1
ATOM 626 C CA . GLY A 1 83 ? -1.128 -11.342 -10.583 1.00 80.19 83 GLY A CA 1
ATOM 627 C C . GLY A 1 83 ? -1.713 -12.575 -11.280 1.00 80.19 83 GLY A C 1
ATOM 628 O O . GLY A 1 83 ? -1.941 -13.588 -10.622 1.00 80.19 83 GLY A O 1
ATOM 629 N N . ARG A 1 84 ? -1.913 -12.536 -12.609 1.00 83.00 84 ARG A N 1
ATOM 630 C CA . ARG A 1 84 ? -2.678 -13.542 -13.383 1.00 83.00 84 ARG A CA 1
ATOM 631 C C . ARG A 1 84 ? -2.325 -15.009 -13.119 1.00 83.00 84 ARG A C 1
ATOM 633 O O . ARG A 1 84 ? -3.227 -15.840 -13.173 1.00 83.00 84 ARG A O 1
ATOM 640 N N . TYR A 1 85 ? -1.053 -15.311 -12.856 1.00 79.06 85 TYR A N 1
ATOM 641 C CA . TYR A 1 85 ? -0.565 -16.680 -12.654 1.00 79.06 85 TYR A CA 1
ATOM 642 C C . TYR A 1 85 ? -0.964 -17.279 -11.302 1.00 79.06 85 TYR A C 1
ATOM 644 O O . TYR A 1 85 ? -1.404 -18.421 -11.237 1.00 79.06 85 TYR A O 1
ATOM 652 N N . ILE A 1 86 ? -0.803 -16.509 -10.223 1.00 74.06 86 ILE A N 1
ATOM 653 C CA . ILE A 1 86 ? -0.949 -17.011 -8.849 1.00 74.06 86 ILE A CA 1
ATOM 654 C C . ILE A 1 86 ? -2.336 -16.666 -8.315 1.00 74.06 86 ILE A C 1
ATOM 656 O O . ILE A 1 86 ? -3.085 -17.532 -7.870 1.00 74.06 86 ILE A O 1
ATOM 660 N N . TRP A 1 87 ? -2.675 -15.378 -8.346 1.00 75.50 87 TRP A N 1
ATOM 661 C CA . TRP A 1 87 ? -3.917 -14.850 -7.806 1.00 75.50 87 TRP A CA 1
ATOM 662 C C . TRP A 1 87 ? -4.355 -13.640 -8.626 1.00 75.50 87 TRP A C 1
ATOM 664 O O . TRP A 1 87 ? -3.692 -12.600 -8.631 1.00 75.50 87 TRP A O 1
ATOM 674 N N . ARG A 1 88 ? -5.488 -13.785 -9.324 1.00 78.75 88 ARG A N 1
ATOM 675 C CA . ARG A 1 88 ? -6.065 -12.761 -10.206 1.00 78.75 88 ARG A CA 1
ATOM 676 C C . ARG A 1 88 ? -6.623 -11.588 -9.403 1.00 78.75 88 ARG A C 1
ATOM 678 O O . ARG A 1 88 ? -7.828 -11.483 -9.191 1.00 78.75 88 ARG A O 1
ATOM 685 N N . GLY A 1 89 ? -5.732 -10.706 -8.974 1.00 82.44 89 GLY A N 1
ATOM 686 C CA . GLY A 1 89 ? -6.076 -9.440 -8.355 1.00 82.44 89 GLY A CA 1
ATOM 687 C C . GLY A 1 89 ? -5.287 -8.287 -8.947 1.00 82.44 89 GLY A C 1
ATOM 688 O O . GLY A 1 89 ? -4.131 -8.431 -9.343 1.00 82.44 89 GLY A O 1
ATOM 689 N N . ASP A 1 90 ? -5.932 -7.127 -8.973 1.00 86.38 90 ASP A N 1
ATOM 690 C CA . ASP A 1 90 ? -5.300 -5.876 -9.362 1.00 86.38 90 ASP A CA 1
ATOM 691 C C . ASP A 1 90 ? -4.164 -5.523 -8.398 1.00 86.38 90 ASP A C 1
ATOM 693 O O . ASP A 1 90 ? -4.386 -5.233 -7.213 1.00 86.38 90 ASP A O 1
ATOM 697 N N . VAL A 1 91 ? -2.958 -5.424 -8.938 1.00 88.44 91 VAL A N 1
ATOM 698 C CA . VAL A 1 91 ? -1.799 -4.874 -8.244 1.00 88.44 91 VAL A CA 1
ATOM 699 C C . VAL A 1 91 ? -1.546 -3.442 -8.698 1.00 88.44 91 VAL A C 1
ATOM 701 O O . VAL A 1 91 ? -1.908 -3.047 -9.804 1.00 88.44 91 VAL A O 1
ATOM 704 N N . ARG A 1 92 ? -0.920 -2.641 -7.832 1.00 90.69 92 ARG A N 1
ATOM 705 C CA . ARG A 1 92 ? -0.415 -1.312 -8.196 1.00 90.69 92 ARG A CA 1
ATOM 706 C C . ARG A 1 92 ? 1.079 -1.414 -8.478 1.00 90.69 92 ARG A C 1
ATOM 708 O O . ARG A 1 92 ? 1.812 -1.930 -7.637 1.00 90.69 92 ARG A O 1
ATOM 715 N N . CYS A 1 93 ? 1.526 -0.900 -9.616 1.00 90.94 93 CYS A N 1
ATOM 716 C CA . CYS A 1 93 ? 2.931 -0.904 -10.019 1.00 90.94 93 CYS A CA 1
ATOM 717 C C . CYS A 1 93 ? 3.391 0.481 -10.485 1.00 90.94 93 CYS A C 1
ATOM 719 O O . CYS A 1 93 ? 2.573 1.357 -10.772 1.00 90.94 93 CYS A O 1
ATOM 721 N N . LEU A 1 94 ? 4.709 0.673 -10.580 1.00 92.00 94 LEU A N 1
ATOM 722 C CA . LEU A 1 94 ? 5.277 1.850 -11.236 1.00 92.00 94 LEU A CA 1
ATOM 723 C C . LEU A 1 94 ? 4.923 1.850 -12.724 1.00 92.00 94 LEU A C 1
ATOM 725 O O . LEU A 1 94 ? 4.956 0.808 -13.387 1.00 92.00 94 LEU A O 1
ATOM 729 N N . ASN A 1 95 ? 4.622 3.031 -13.248 1.00 92.25 95 ASN A N 1
ATOM 730 C CA . ASN A 1 95 ? 4.273 3.228 -14.640 1.00 92.25 95 ASN A CA 1
ATOM 731 C C . ASN A 1 95 ? 5.525 3.316 -15.533 1.00 92.25 95 ASN A C 1
ATOM 733 O O . ASN A 1 95 ? 5.918 4.389 -15.986 1.00 92.25 95 ASN A O 1
ATOM 737 N N . THR A 1 96 ? 6.178 2.178 -15.755 1.00 91.38 96 THR A N 1
ATOM 738 C CA . THR A 1 96 ? 7.392 2.090 -16.578 1.00 91.38 96 THR A CA 1
ATOM 739 C C . THR A 1 96 ? 7.066 1.938 -18.073 1.00 91.38 96 THR A C 1
ATOM 741 O O . THR A 1 96 ? 5.967 1.498 -18.422 1.00 91.38 96 THR A O 1
ATOM 744 N N . PRO A 1 97 ? 8.018 2.207 -18.993 1.00 90.75 97 PRO A N 1
ATOM 745 C CA . PRO A 1 97 ? 7.826 1.935 -20.423 1.00 90.75 97 PRO A CA 1
ATOM 746 C C . PRO A 1 97 ? 7.458 0.474 -20.714 1.00 90.75 97 PRO A C 1
ATOM 748 O O . PRO A 1 97 ? 6.590 0.201 -21.541 1.00 90.75 97 PRO A O 1
ATOM 751 N N . PHE A 1 98 ? 8.063 -0.463 -19.975 1.00 89.31 98 PHE A N 1
ATOM 752 C CA . PHE A 1 98 ? 7.702 -1.879 -20.031 1.00 89.31 98 PHE A CA 1
ATOM 753 C C . PHE A 1 98 ? 6.237 -2.090 -19.639 1.00 89.31 98 PHE A C 1
ATOM 755 O O . PHE A 1 98 ? 5.494 -2.761 -20.351 1.00 89.31 98 PHE A O 1
ATOM 762 N N . HIS A 1 99 ? 5.790 -1.481 -18.539 1.00 90.75 99 HIS A N 1
ATOM 763 C CA . HIS A 1 99 ? 4.402 -1.601 -18.118 1.00 90.75 99 HIS A CA 1
ATOM 764 C C . HIS A 1 99 ? 3.436 -1.053 -19.181 1.00 90.75 99 HIS A C 1
ATOM 766 O O . HIS A 1 99 ? 2.482 -1.737 -19.539 1.00 90.75 99 HIS A O 1
ATOM 772 N N . GLN A 1 100 ? 3.712 0.122 -19.754 1.00 91.88 100 GLN A N 1
ATOM 773 C CA . GLN A 1 100 ? 2.868 0.709 -20.803 1.00 91.88 100 GLN A CA 1
ATOM 774 C C . GLN A 1 100 ? 2.764 -0.165 -22.054 1.00 91.88 100 GLN A C 1
ATOM 776 O O . GLN A 1 100 ? 1.685 -0.261 -22.638 1.00 91.88 100 GLN A O 1
ATOM 781 N N . GLN A 1 101 ? 3.852 -0.832 -22.441 1.00 91.50 101 GLN A N 1
ATOM 782 C CA . GLN A 1 101 ? 3.852 -1.756 -23.573 1.00 91.50 101 GLN A CA 1
ATOM 783 C C . GLN A 1 101 ? 2.932 -2.964 -23.335 1.00 91.50 101 GLN A C 1
ATOM 785 O O . GLN A 1 101 ? 2.270 -3.423 -24.264 1.00 91.50 101 GLN A O 1
ATOM 790 N N . TRP A 1 102 ? 2.880 -3.477 -22.102 1.00 87.94 102 TRP A N 1
ATOM 791 C CA . TRP A 1 102 ? 2.238 -4.758 -21.788 1.00 87.94 102 TRP A CA 1
ATOM 792 C C . TRP A 1 102 ? 0.913 -4.652 -21.028 1.00 87.94 102 TRP A C 1
ATOM 794 O O . TRP A 1 102 ? 0.222 -5.658 -20.893 1.00 87.94 102 TRP A O 1
ATOM 804 N N . LYS A 1 103 ? 0.507 -3.468 -20.556 1.00 87.88 103 LYS A N 1
ATOM 805 C CA . LYS A 1 103 ? -0.711 -3.301 -19.737 1.00 87.88 103 LYS A CA 1
ATOM 806 C C . LYS A 1 103 ? -1.995 -3.805 -20.408 1.00 87.88 103 LYS A C 1
ATOM 808 O O . LYS A 1 103 ? -2.908 -4.234 -19.717 1.00 87.88 103 LYS A O 1
ATOM 813 N N . ASN A 1 104 ? -2.039 -3.789 -21.741 1.00 89.19 104 ASN A N 1
ATOM 814 C CA . ASN A 1 104 ? -3.173 -4.252 -22.548 1.00 89.19 104 ASN A CA 1
ATOM 815 C C . ASN A 1 104 ? -2.971 -5.678 -23.091 1.00 89.19 104 ASN A C 1
ATOM 817 O O . ASN A 1 104 ? -3.612 -6.064 -24.068 1.00 89.19 104 ASN A O 1
ATOM 821 N N . ALA A 1 105 ? -2.037 -6.448 -22.527 1.00 88.25 105 ALA A N 1
ATOM 822 C CA . ALA A 1 105 ? -1.782 -7.801 -22.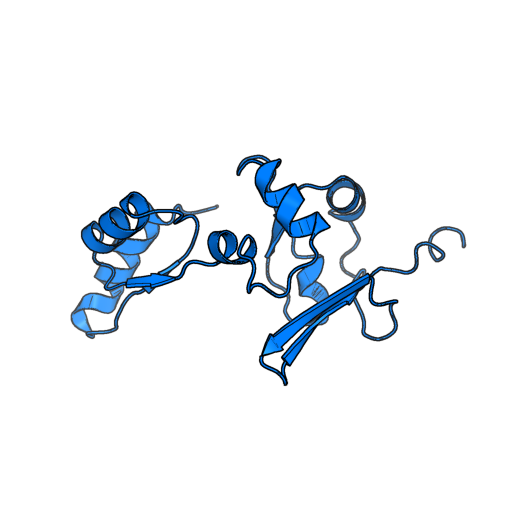992 1.00 88.25 105 ALA A CA 1
ATOM 823 C C . ALA A 1 105 ? -3.035 -8.680 -22.814 1.00 88.25 105 ALA A C 1
ATOM 825 O O . ALA A 1 105 ? -3.659 -8.619 -21.746 1.00 88.25 105 ALA A O 1
ATOM 826 N N . PRO A 1 106 ? -3.367 -9.534 -23.804 1.00 88.62 106 PRO A N 1
ATOM 827 C CA . PRO A 1 106 ? -4.537 -10.407 -23.737 1.00 88.62 106 PRO A CA 1
ATOM 828 C C . PRO A 1 106 ? -4.581 -11.247 -22.457 1.00 88.62 106 PRO A C 1
ATOM 830 O O . PRO A 1 106 ? -3.534 -11.625 -21.938 1.00 88.62 106 PRO A O 1
ATOM 833 N N . ASP A 1 107 ? -5.769 -11.611 -21.982 1.00 83.94 107 ASP A N 1
ATOM 834 C CA . ASP A 1 107 ? -5.968 -12.283 -20.683 1.00 83.94 107 ASP A CA 1
ATOM 835 C C . ASP A 1 107 ? -5.251 -13.633 -20.525 1.00 83.94 107 ASP A C 1
ATOM 837 O O . ASP A 1 107 ? -4.990 -14.076 -19.405 1.00 83.94 107 ASP A O 1
ATOM 841 N N . TRP A 1 108 ? -4.933 -14.301 -21.636 1.00 81.25 108 TRP A N 1
ATOM 842 C CA . TRP A 1 108 ? -4.157 -15.546 -21.651 1.00 81.25 108 TRP A CA 1
ATOM 843 C C . TRP A 1 108 ? -2.645 -15.309 -21.485 1.00 81.25 108 TRP A C 1
ATOM 845 O O . TRP A 1 108 ? -1.880 -16.251 -21.277 1.00 81.25 108 TRP A O 1
ATOM 855 N N . VAL A 1 109 ? -2.184 -14.057 -21.561 1.00 81.50 109 VAL A N 1
ATOM 856 C CA . VAL A 1 109 ? -0.810 -13.674 -21.235 1.00 81.50 109 VAL A CA 1
ATOM 857 C C . VAL A 1 109 ? -0.671 -13.650 -19.719 1.00 81.50 109 VAL A C 1
ATOM 859 O O . VAL A 1 109 ? -1.173 -12.748 -19.053 1.00 81.50 109 VAL A O 1
ATOM 862 N N . GLN A 1 110 ? 0.057 -14.632 -19.200 1.00 77.06 110 GLN A N 1
ATOM 863 C CA . GLN A 1 110 ? 0.423 -14.749 -17.793 1.00 77.06 110 GLN A CA 1
ATOM 864 C C . GLN A 1 110 ? 1.922 -15.038 -17.645 1.00 77.06 110 GLN A C 1
ATOM 866 O O . GLN A 1 110 ? 2.576 -15.486 -18.595 1.00 77.06 110 GLN A O 1
ATOM 871 N N . ASN A 1 111 ? 2.454 -14.753 -16.459 1.00 71.81 111 ASN A N 1
ATOM 872 C CA . ASN A 1 111 ? 3.755 -15.271 -16.043 1.00 71.81 111 ASN A CA 1
ATOM 873 C C . ASN A 1 111 ? 3.623 -16.781 -15.787 1.00 71.81 111 ASN A C 1
ATOM 875 O O . ASN A 1 111 ? 2.533 -17.249 -15.477 1.00 71.81 111 ASN A O 1
ATOM 879 N N . ASP A 1 112 ? 4.693 -17.544 -15.955 1.00 70.75 112 ASP A N 1
ATOM 880 C CA . ASP A 1 112 ? 4.734 -18.972 -15.631 1.00 70.75 112 ASP A CA 1
ATOM 881 C C . ASP A 1 112 ? 6.147 -19.345 -15.167 1.00 70.75 112 ASP A C 1
ATOM 883 O O . ASP A 1 112 ? 7.094 -18.587 -15.383 1.00 70.75 112 ASP A O 1
ATOM 887 N N . ASP A 1 113 ? 6.295 -20.507 -14.532 1.00 71.94 113 ASP A N 1
ATOM 888 C CA . ASP A 1 113 ? 7.574 -20.929 -13.946 1.00 71.94 113 ASP A CA 1
ATOM 889 C C . ASP A 1 113 ? 8.647 -21.301 -14.988 1.00 71.94 113 ASP A C 1
ATOM 891 O O . ASP A 1 113 ? 9.811 -21.486 -14.631 1.00 71.94 113 ASP A O 1
ATOM 895 N N . TYR A 1 114 ? 8.286 -21.396 -16.272 1.00 72.00 114 TYR A N 1
ATOM 896 C CA . TYR A 1 114 ? 9.212 -21.702 -17.368 1.00 72.00 114 TYR A CA 1
ATOM 897 C C . TYR A 1 114 ? 9.837 -20.444 -17.982 1.00 72.00 114 TYR A C 1
ATOM 899 O O . TYR A 1 114 ? 10.742 -20.534 -18.818 1.00 72.00 114 TYR A O 1
ATOM 907 N N . GLN A 1 115 ? 9.366 -19.261 -17.589 1.00 68.25 115 GLN A N 1
ATOM 908 C CA . GLN A 1 115 ? 9.898 -17.989 -18.049 1.00 68.25 115 GLN A CA 1
ATOM 909 C C . GLN A 1 115 ? 11.243 -17.656 -17.375 1.00 68.25 115 GLN A C 1
ATOM 911 O O . GLN A 1 115 ? 11.484 -18.024 -16.224 1.00 68.25 115 GLN A O 1
ATOM 916 N N . PRO A 1 116 ? 12.155 -16.943 -18.060 1.00 68.00 116 PRO A N 1
ATOM 917 C CA . PRO A 1 116 ? 13.396 -16.496 -17.442 1.00 68.00 116 PRO A CA 1
ATOM 918 C C . PRO A 1 116 ? 13.114 -15.537 -16.276 1.00 68.00 116 PRO A C 1
ATOM 920 O O . PRO A 1 116 ? 12.424 -14.527 -16.424 1.00 68.00 116 PRO A O 1
ATOM 923 N N . ILE A 1 117 ? 13.677 -15.844 -15.109 1.00 61.97 117 ILE A N 1
ATOM 924 C CA . ILE A 1 117 ? 13.588 -15.008 -13.907 1.00 61.97 117 ILE A CA 1
ATOM 925 C C . ILE A 1 117 ? 14.433 -13.741 -14.136 1.00 61.97 117 ILE A C 1
ATOM 927 O O . ILE A 1 117 ? 15.650 -13.835 -14.277 1.00 61.97 117 ILE A O 1
ATOM 931 N N . ILE A 1 118 ? 13.808 -12.555 -14.162 1.00 60.00 118 ILE A N 1
ATOM 932 C CA . ILE A 1 118 ? 14.520 -11.258 -14.275 1.00 60.00 118 ILE A CA 1
ATOM 933 C C . ILE A 1 118 ? 15.006 -10.795 -12.905 1.00 60.00 118 ILE A C 1
ATOM 935 O O . ILE A 1 118 ? 16.022 -10.114 -12.787 1.00 60.00 118 ILE A O 1
ATOM 939 N N . GLY A 1 119 ? 14.247 -11.117 -11.858 1.00 56.38 119 GLY A N 1
ATOM 940 C CA . GLY A 1 119 ? 14.503 -10.629 -10.514 1.00 56.38 119 GLY A CA 1
ATOM 941 C C . GLY A 1 119 ? 14.026 -11.611 -9.462 1.00 56.38 119 GLY A C 1
ATOM 942 O O . GLY A 1 119 ? 12.996 -12.266 -9.611 1.00 56.38 119 GLY A O 1
ATOM 943 N N . LYS A 1 120 ? 14.782 -11.695 -8.371 1.00 52.81 120 LYS A N 1
ATOM 944 C CA . LYS A 1 120 ? 14.437 -12.490 -7.196 1.00 52.81 120 LYS A CA 1
ATOM 945 C C . LYS A 1 120 ? 14.319 -11.561 -5.996 1.00 52.81 120 LYS A C 1
ATOM 947 O O . LYS A 1 120 ? 15.247 -10.803 -5.728 1.00 52.81 120 LYS A O 1
ATOM 952 N N . SER A 1 121 ? 13.218 -11.667 -5.258 1.00 47.66 121 SER A N 1
ATOM 953 C CA . SER A 1 121 ? 13.073 -11.066 -3.934 1.00 47.66 121 SER A CA 1
ATOM 954 C C . SER A 1 121 ? 12.905 -12.157 -2.878 1.00 47.66 121 SER A C 1
ATOM 956 O O . SER A 1 121 ? 11.896 -12.849 -2.856 1.00 47.66 121 SER A O 1
ATOM 958 N N . THR A 1 122 ? 13.891 -12.336 -2.003 1.00 47.91 122 THR A N 1
ATOM 959 C CA . THR A 1 122 ? 13.857 -13.295 -0.893 1.00 47.91 122 THR A CA 1
ATOM 960 C C . THR A 1 122 ? 13.275 -12.620 0.357 1.00 47.91 122 THR A C 1
ATOM 962 O O . THR A 1 122 ? 13.893 -11.722 0.922 1.00 47.91 122 THR A O 1
ATOM 965 N N . PHE A 1 123 ? 12.083 -13.035 0.783 1.00 43.12 123 PHE A N 1
ATOM 966 C CA . PHE A 1 123 ? 11.407 -12.626 2.013 1.00 43.12 123 PHE A CA 1
ATOM 967 C C . PHE A 1 123 ? 11.696 -13.638 3.122 1.00 43.12 123 PHE A C 1
ATOM 969 O O . PHE A 1 123 ? 11.063 -14.690 3.184 1.00 43.12 123 PHE A O 1
ATOM 976 N N . TYR A 1 124 ? 12.655 -13.325 3.999 1.00 43.09 124 TYR A N 1
ATOM 977 C CA . TYR A 1 124 ? 13.222 -14.290 4.951 1.00 43.09 124 TYR A CA 1
ATOM 978 C C . TYR A 1 124 ? 13.843 -15.506 4.239 1.00 43.09 124 TYR A C 1
ATOM 980 O O . TYR A 1 124 ? 13.534 -15.817 3.094 1.00 43.09 124 TYR A O 1
ATOM 988 N N . THR A 1 125 ? 14.770 -16.202 4.889 1.00 42.53 125 THR A N 1
ATOM 989 C CA . THR A 1 125 ? 15.641 -17.243 4.299 1.00 42.53 125 THR A CA 1
ATOM 990 C C . THR A 1 125 ? 14.938 -18.379 3.532 1.00 42.53 125 THR A C 1
ATOM 992 O O . THR A 1 125 ? 15.625 -19.200 2.924 1.00 42.53 125 THR A O 1
ATOM 995 N N . HIS A 1 126 ? 13.601 -18.449 3.526 1.00 40.84 126 HIS A N 1
ATOM 996 C CA . HIS A 1 126 ? 12.815 -19.544 2.959 1.00 40.84 126 HIS A CA 1
ATOM 997 C C . HIS A 1 126 ? 11.678 -19.142 1.999 1.00 40.84 126 HIS A C 1
ATOM 999 O O . HIS A 1 126 ? 11.075 -20.043 1.424 1.00 40.84 126 HIS A O 1
ATOM 1005 N N . VAL A 1 127 ? 11.391 -17.854 1.749 1.00 37.53 127 VAL A N 1
ATOM 1006 C CA . VAL A 1 127 ? 10.336 -17.464 0.784 1.00 37.53 127 VAL A CA 1
ATOM 1007 C C . VAL A 1 127 ? 10.929 -16.597 -0.319 1.00 37.53 127 VAL A C 1
ATOM 1009 O O . VAL A 1 127 ? 11.440 -15.518 -0.063 1.00 37.53 127 VAL A O 1
ATOM 1012 N N . SER A 1 128 ? 10.894 -17.061 -1.567 1.00 38.25 128 SER A N 1
ATOM 1013 C CA . SER A 1 128 ? 11.338 -16.282 -2.732 1.00 38.25 128 SER A CA 1
ATOM 1014 C C . SER A 1 128 ? 10.125 -15.864 -3.559 1.00 38.25 128 SER A C 1
ATOM 1016 O O . SER A 1 128 ? 9.377 -16.720 -4.016 1.00 38.25 128 SER A O 1
ATOM 1018 N N . CYS A 1 129 ? 9.935 -14.563 -3.760 1.00 38.09 129 CYS A N 1
ATOM 1019 C CA . CYS A 1 129 ? 9.058 -14.024 -4.791 1.00 38.09 129 CYS A CA 1
ATOM 1020 C C . CYS A 1 129 ? 9.886 -13.819 -6.063 1.00 38.09 129 CYS A C 1
ATOM 1022 O O . CYS A 1 129 ? 10.914 -13.133 -6.045 1.00 38.09 129 CYS A O 1
ATOM 1024 N N . PHE A 1 130 ? 9.463 -14.451 -7.151 1.00 41.31 130 PHE A N 1
ATOM 1025 C CA . PHE A 1 130 ? 10.136 -14.391 -8.441 1.00 41.31 130 PHE A CA 1
ATOM 1026 C C . PHE A 1 130 ? 9.404 -13.415 -9.361 1.00 41.31 130 PHE A C 1
ATOM 1028 O O . PHE A 1 130 ? 8.184 -13.470 -9.503 1.00 41.31 130 PHE A O 1
ATOM 1035 N N . TYR A 1 131 ? 10.163 -12.524 -9.995 1.00 47.19 131 TY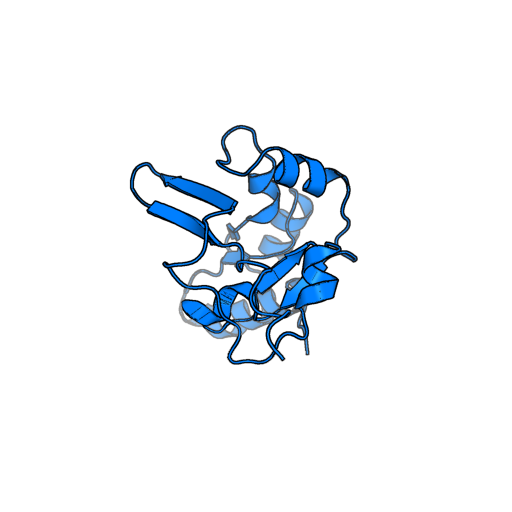R A N 1
ATOM 1036 C CA . TYR A 1 131 ? 9.687 -11.682 -11.085 1.00 47.19 131 TYR A CA 1
ATOM 1037 C C . TYR A 1 131 ? 10.169 -12.296 -12.402 1.00 47.19 131 TYR A C 1
ATOM 1039 O O . TYR A 1 131 ? 11.375 -12.425 -12.629 1.00 47.19 131 TYR A O 1
ATOM 1047 N N . TYR A 1 132 ? 9.230 -12.683 -13.261 1.00 44.41 132 TYR A N 1
ATOM 1048 C CA . TYR A 1 132 ? 9.492 -13.373 -14.526 1.00 44.41 132 TYR A CA 1
ATOM 1049 C C . TYR A 1 132 ? 9.466 -12.398 -15.716 1.00 44.41 132 TYR A C 1
ATOM 1051 O O . TYR A 1 132 ? 8.624 -11.502 -15.768 1.00 44.41 132 TYR A O 1
ATOM 1059 N N . CYS A 1 133 ? 10.388 -12.569 -16.673 1.00 36.09 133 CYS A N 1
ATOM 1060 C CA . CYS A 1 133 ? 10.323 -11.953 -18.003 1.00 36.09 133 CYS A CA 1
ATOM 1061 C C . CYS A 1 133 ? 9.579 -12.907 -18.898 1.00 36.09 133 CYS A C 1
ATOM 1063 O O . CYS A 1 133 ? 10.027 -14.041 -19.066 1.00 36.09 133 CYS A O 1
ATOM 1065 N N . LYS A 1 134 ? 8.591 -12.426 -19.645 1.00 39.28 134 LYS A N 1
ATOM 1066 C CA . LYS A 1 134 ? 8.283 -13.133 -20.880 1.00 39.28 134 LYS A CA 1
ATOM 1067 C C . LYS A 1 134 ? 9.488 -13.087 -21.814 1.00 39.28 134 LYS A C 1
ATOM 1069 O O . LYS A 1 134 ? 10.044 -12.030 -22.101 1.00 39.28 134 LYS A O 1
ATOM 1074 N N . ASN A 1 135 ? 9.847 -14.259 -22.332 1.00 31.39 135 ASN A N 1
ATOM 1075 C CA . ASN A 1 135 ? 10.682 -14.387 -23.516 1.00 31.39 135 ASN A CA 1
ATOM 1076 C C . ASN A 1 135 ? 10.030 -13.595 -24.664 1.00 31.39 135 ASN A C 1
ATOM 1078 O O . ASN A 1 135 ? 9.003 -13.999 -25.213 1.00 31.39 135 ASN A O 1
ATOM 1082 N N . PHE A 1 136 ? 10.651 -12.476 -25.032 1.00 39.16 136 PHE A N 1
ATOM 1083 C CA . PHE A 1 136 ? 10.218 -11.540 -26.077 1.00 39.16 136 PHE A CA 1
ATOM 1084 C C . PHE A 1 136 ? 10.182 -12.137 -27.505 1.00 39.16 136 PHE A C 1
ATOM 1086 O O . PHE A 1 136 ? 9.756 -11.467 -28.438 1.00 39.16 136 PHE A O 1
ATOM 1093 N N . ASN A 1 137 ? 10.570 -13.403 -27.701 1.00 32.06 137 ASN A N 1
ATOM 1094 C CA . ASN A 1 137 ? 10.725 -14.023 -29.026 1.00 32.06 137 ASN A CA 1
ATOM 1095 C C . ASN A 1 137 ? 9.468 -14.702 -29.607 1.00 32.06 137 ASN A C 1
ATOM 1097 O O . ASN A 1 137 ? 9.531 -15.229 -30.716 1.00 32.06 137 ASN A O 1
ATOM 1101 N N . SER A 1 138 ? 8.328 -14.719 -28.908 1.00 36.62 138 SER A N 1
ATOM 1102 C CA . SER A 1 138 ? 7.118 -15.406 -29.413 1.00 36.62 138 SER A CA 1
ATOM 1103 C C . SER A 1 138 ? 6.194 -14.543 -30.286 1.00 36.62 138 SER A C 1
ATOM 1105 O O . SER A 1 138 ? 5.280 -15.084 -30.897 1.00 36.62 138 SER A O 1
ATOM 1107 N N . LEU A 1 139 ? 6.453 -13.236 -30.421 1.00 37.72 139 LEU A N 1
ATOM 1108 C CA . LEU A 1 139 ? 5.655 -12.320 -31.259 1.00 37.72 139 LEU A CA 1
ATOM 1109 C C . LEU A 1 139 ? 6.171 -12.167 -32.707 1.00 37.72 139 LEU A C 1
ATOM 1111 O O . LEU A 1 139 ? 5.584 -11.423 -33.482 1.00 37.72 139 LEU A O 1
ATOM 1115 N N . HIS A 1 140 ? 7.229 -12.890 -33.099 1.00 31.78 140 HIS A N 1
ATOM 1116 C CA . HIS A 1 140 ? 7.754 -12.920 -34.478 1.00 31.78 140 HIS A CA 1
ATOM 1117 C C . HIS A 1 140 ? 7.446 -14.225 -35.237 1.00 31.78 140 HIS A C 1
ATOM 1119 O O . HIS A 1 140 ? 8.085 -14.529 -36.241 1.00 31.78 140 HIS A O 1
ATOM 1125 N N . ARG A 1 141 ? 6.465 -15.010 -34.777 1.00 29.56 141 ARG A N 1
ATOM 1126 C CA . ARG A 1 141 ? 5.922 -16.145 -35.539 1.00 29.56 141 ARG A CA 1
ATOM 1127 C C . ARG A 1 141 ? 4.443 -15.925 -35.848 1.00 29.56 141 ARG A C 1
ATOM 1129 O O . ARG A 1 141 ? 3.583 -16.569 -35.256 1.00 29.56 141 ARG A O 1
ATOM 1136 N N . SER A 1 142 ? 4.187 -15.025 -36.789 1.00 32.53 142 SER A N 1
ATOM 1137 C CA . SER A 1 142 ? 3.004 -15.016 -37.659 1.00 32.53 142 SER A CA 1
ATOM 1138 C C . SER A 1 142 ? 3.317 -14.186 -38.890 1.00 32.53 142 SER A C 1
ATOM 1140 O O . SER A 1 142 ? 3.699 -13.012 -38.674 1.00 32.53 142 SER A O 1
#

pLDDT: mean 79.64, std 19.57, range [29.56, 96.56]

Secondary structure (DSSP, 8-state):
-PPPHHHHHHHHHHHHGGGT---EEESS--SHHHHHHHHHTT-SEEE--HHHHTSSSS-S-HHHHHHTTT--GGGEEEESTTTTTT---PEEEE--HHHHHHTT--TT----TTSPEEEEEEETTTEEEEEEPP-GGGGG--

Foldseek 3Di:
DDDDLLRVLLVVCVVCVVVVDAAEGEDDDQDVVSFVSSVVSPHPYYDYDPNCCLDPPFQDDPVVNVVSVVDDPVQKDWAQAAVLPPHRDIDIDGNDPVCVVPRPPDSPRHDDPPADFPDWGDDPPPDIDTDGDPPPPPVPPD

InterPro domains:
  IPR004136 Nitronate monooxygenase [cd04730] (3-89)
  IPR013785 Aldolase-type TIM barrel [G3DSA:3.20.20.70] (1-122)